Protein AF-A0AAD4QD16-F1 (afdb_monomer_lite)

Structure (mmCIF, N/CA/C/O backbone):
data_AF-A0AAD4QD16-F1
#
_entry.id   AF-A0AAD4QD16-F1
#
loop_
_atom_site.group_PDB
_atom_site.id
_atom_site.type_symbol
_atom_site.label_atom_id
_atom_site.label_alt_id
_atom_site.label_comp_id
_atom_site.label_asym_id
_atom_site.label_entity_id
_atom_site.label_seq_id
_atom_site.pdbx_PDB_ins_code
_atom_site.Cartn_x
_atom_site.Cartn_y
_atom_site.Cartn_z
_atom_site.occupancy
_atom_site.B_iso_or_equiv
_atom_site.auth_seq_id
_atom_site.auth_comp_id
_atom_site.auth_asym_id
_atom_site.auth_atom_id
_atom_site.pdbx_PDB_model_num
ATOM 1 N N . MET A 1 1 ? 8.466 4.364 -9.896 1.00 66.62 1 MET A N 1
ATOM 2 C CA . MET A 1 1 ? 7.015 4.097 -9.810 1.00 66.62 1 MET A CA 1
ATOM 3 C C . MET A 1 1 ? 6.644 4.079 -8.340 1.00 66.62 1 MET A C 1
ATOM 5 O O . MET A 1 1 ? 7.465 3.639 -7.544 1.00 66.62 1 MET A O 1
ATOM 9 N N . VAL A 1 2 ? 5.487 4.618 -7.976 1.00 68.12 2 VAL A N 1
ATOM 10 C CA . VAL A 1 2 ? 5.005 4.655 -6.592 1.00 68.12 2 VAL A CA 1
ATOM 11 C C . VAL A 1 2 ? 3.515 4.335 -6.619 1.00 68.12 2 VAL A C 1
ATOM 13 O O . VAL A 1 2 ? 2.810 4.888 -7.462 1.00 68.12 2 VAL A O 1
ATOM 16 N N . SER A 1 3 ? 3.057 3.429 -5.760 1.00 71.62 3 SER A N 1
ATOM 17 C CA . SER A 1 3 ? 1.626 3.187 -5.558 1.00 71.62 3 SER A CA 1
ATOM 18 C C . SER A 1 3 ? 1.177 4.051 -4.395 1.00 71.62 3 SER A C 1
ATOM 20 O O . SER A 1 3 ? 1.816 4.030 -3.343 1.00 71.62 3 SER A O 1
ATOM 22 N N . ASP A 1 4 ? 0.116 4.830 -4.578 1.00 78.06 4 ASP A N 1
ATOM 23 C CA . ASP A 1 4 ? -0.457 5.605 -3.481 1.00 78.06 4 ASP A CA 1
ATOM 24 C C . ASP A 1 4 ? -1.610 4.824 -2.848 1.00 78.06 4 ASP A C 1
ATOM 26 O O . ASP A 1 4 ? -2.524 4.380 -3.543 1.00 78.06 4 ASP A O 1
ATOM 30 N N . PHE A 1 5 ? -1.564 4.651 -1.528 1.00 83.94 5 PHE A N 1
ATOM 31 C CA . PHE A 1 5 ? -2.625 3.995 -0.767 1.00 83.94 5 PHE A CA 1
ATOM 32 C C . PHE A 1 5 ? -3.453 5.073 -0.087 1.00 83.94 5 PHE A C 1
ATOM 34 O O . PHE A 1 5 ? -3.049 5.640 0.928 1.00 83.94 5 PHE A O 1
ATOM 41 N N . LEU A 1 6 ? -4.601 5.381 -0.683 1.00 82.94 6 LEU A N 1
ATOM 42 C CA . LEU A 1 6 ? -5.454 6.485 -0.268 1.00 82.94 6 LEU A CA 1
ATOM 43 C C . LEU A 1 6 ? -6.694 5.966 0.452 1.00 82.94 6 LEU A C 1
ATOM 45 O O . LEU A 1 6 ? -7.393 5.080 -0.034 1.00 82.94 6 LEU A O 1
ATOM 49 N N . THR A 1 7 ? -7.010 6.575 1.587 1.00 81.44 7 THR A N 1
ATOM 50 C CA . THR A 1 7 ? -8.280 6.384 2.288 1.00 81.44 7 THR A CA 1
ATOM 51 C C . THR A 1 7 ? -8.987 7.726 2.414 1.00 81.44 7 THR A C 1
ATOM 53 O O . THR A 1 7 ? -8.350 8.763 2.595 1.00 81.44 7 THR A O 1
ATOM 56 N N . SER A 1 8 ? -10.319 7.729 2.360 1.00 81.94 8 SER A N 1
ATOM 57 C CA . SER A 1 8 ? -11.102 8.964 2.499 1.00 81.94 8 SER A CA 1
ATOM 58 C C . SER A 1 8 ? -10.892 9.658 3.850 1.00 81.94 8 SER A C 1
ATOM 60 O O . SER A 1 8 ? -10.992 10.877 3.935 1.00 81.94 8 SER A O 1
ATOM 62 N N . LYS A 1 9 ? -10.596 8.884 4.902 1.00 83.81 9 LYS A N 1
ATOM 63 C CA . LYS A 1 9 ? -10.442 9.379 6.274 1.00 83.81 9 LYS A CA 1
ATOM 64 C C . LYS A 1 9 ? -9.020 9.836 6.601 1.00 83.81 9 LYS A C 1
ATOM 66 O O . LYS A 1 9 ? -8.868 10.850 7.272 1.00 83.81 9 LYS A O 1
ATOM 71 N N . TRP A 1 10 ? -7.999 9.090 6.183 1.00 83.56 10 TRP A N 1
ATOM 72 C CA . TRP A 1 10 ? -6.603 9.375 6.546 1.00 83.56 10 TRP A CA 1
ATOM 73 C C . TRP A 1 10 ? -5.809 10.039 5.420 1.00 83.56 10 TRP A C 1
ATOM 75 O O . TRP A 1 10 ? -4.670 10.441 5.628 1.00 83.56 10 TRP A O 1
ATOM 85 N N . GLY A 1 11 ? -6.389 10.165 4.224 1.00 85.88 11 GLY A N 1
ATOM 86 C CA . GLY A 1 11 ? -5.617 10.514 3.041 1.00 85.88 11 GLY A CA 1
ATOM 87 C C . GLY A 1 11 ? -4.608 9.405 2.767 1.00 85.88 11 GLY A C 1
ATOM 88 O O . GLY A 1 11 ? -4.993 8.245 2.617 1.00 85.88 11 GLY A O 1
ATOM 89 N N . HIS A 1 12 ? -3.326 9.753 2.721 1.00 84.44 12 HIS A N 1
ATOM 90 C CA . HIS A 1 12 ? -2.261 8.787 2.470 1.00 84.44 12 HIS A CA 1
ATOM 91 C C . HIS A 1 12 ? -2.095 7.849 3.664 1.00 84.44 12 HIS A C 1
ATOM 93 O O . HIS A 1 12 ? -2.010 8.288 4.811 1.00 84.44 12 HIS A O 1
ATOM 99 N N . LEU A 1 13 ? -2.002 6.553 3.387 1.00 83.56 13 LEU A N 1
ATOM 100 C CA . LEU A 1 13 ? -1.781 5.548 4.410 1.00 83.56 13 LEU A CA 1
ATOM 101 C C . LEU A 1 13 ? -0.315 5.582 4.870 1.00 83.56 13 LEU A C 1
ATOM 103 O O . LEU A 1 13 ? 0.583 5.048 4.216 1.00 83.56 13 LEU A O 1
ATOM 107 N N . ARG A 1 14 ? -0.089 6.249 6.001 1.00 83.56 14 ARG A N 1
ATOM 108 C CA . ARG A 1 14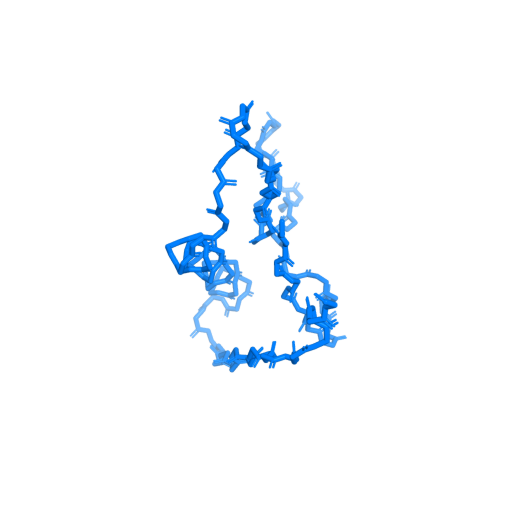 ? 1.200 6.372 6.687 1.00 83.56 14 ARG A CA 1
ATOM 109 C C . ARG A 1 14 ? 1.012 6.152 8.178 1.00 83.56 14 ARG A C 1
ATOM 111 O O . ARG A 1 14 ? -0.034 6.516 8.713 1.00 83.56 14 ARG A O 1
ATOM 118 N N . ASP A 1 15 ? 2.005 5.583 8.834 1.00 76.31 15 ASP A N 1
ATOM 119 C CA . ASP A 1 15 ? 2.057 5.557 10.285 1.00 76.31 15 ASP A CA 1
ATOM 120 C C . ASP A 1 15 ? 2.567 6.917 10.761 1.00 76.31 15 ASP A C 1
ATOM 122 O O . ASP A 1 15 ? 3.684 7.322 10.433 1.00 76.31 15 ASP A O 1
ATOM 126 N N . ASP A 1 16 ? 1.707 7.671 11.440 1.00 68.69 16 ASP A N 1
ATOM 127 C CA . ASP A 1 16 ? 2.128 8.927 12.051 1.00 68.69 16 ASP A CA 1
ATOM 128 C C . ASP A 1 16 ? 2.790 8.527 13.375 1.00 68.69 16 ASP A C 1
ATOM 130 O O . ASP A 1 16 ? 2.196 7.718 14.090 1.00 68.69 16 ASP A O 1
ATOM 134 N N . PRO A 1 17 ? 3.997 9.019 13.706 1.00 59.81 17 PRO A N 1
ATOM 135 C CA . PRO A 1 17 ? 4.600 8.708 14.993 1.00 59.81 17 PRO A CA 1
ATOM 136 C C . PRO A 1 17 ? 3.617 9.120 16.089 1.00 59.81 17 PRO A C 1
ATOM 138 O O . PRO A 1 17 ? 3.152 10.263 16.100 1.00 59.81 17 PRO A O 1
ATOM 141 N N . ASP A 1 18 ? 3.262 8.181 16.970 1.00 52.50 18 ASP A N 1
ATOM 142 C CA . ASP A 1 18 ? 2.482 8.496 18.164 1.00 52.50 18 ASP A CA 1
ATOM 143 C C . ASP A 1 18 ? 3.179 9.653 18.908 1.00 52.50 18 ASP A C 1
ATOM 145 O O . ASP A 1 18 ? 4.408 9.734 18.919 1.00 52.50 18 ASP A O 1
ATOM 149 N N . ASP A 1 19 ? 2.425 10.508 19.607 1.00 49.47 19 ASP A N 1
ATOM 150 C CA . ASP A 1 19 ? 2.945 11.567 20.507 1.00 49.47 19 ASP A CA 1
ATOM 151 C C . ASP A 1 19 ? 3.896 11.035 21.616 1.00 49.47 19 ASP A C 1
ATOM 153 O O . ASP A 1 19 ? 4.428 11.800 22.415 1.00 49.47 19 ASP A O 1
ATOM 157 N N . ASN A 1 20 ? 4.121 9.716 21.670 1.00 48.47 20 ASN A N 1
ATOM 158 C CA . ASN A 1 20 ? 5.104 9.024 22.505 1.00 48.47 20 ASN A CA 1
ATOM 159 C C . ASN A 1 20 ? 6.383 8.636 21.739 1.00 48.47 20 ASN A C 1
ATOM 161 O O . ASN A 1 20 ? 7.115 7.755 22.192 1.00 48.47 20 ASN A O 1
ATOM 165 N N . GLY A 1 21 ? 6.612 9.229 20.564 1.00 48.41 21 GLY A N 1
ATOM 166 C CA . GLY A 1 21 ? 7.718 8.919 19.669 1.00 48.41 21 GLY A CA 1
ATOM 167 C C . GLY A 1 21 ? 9.039 8.854 20.421 1.00 48.41 21 GLY A C 1
ATOM 168 O O . GLY A 1 21 ? 9.517 9.847 20.960 1.00 48.41 21 GLY A O 1
ATOM 169 N N . LEU A 1 22 ? 9.638 7.665 20.446 1.00 46.19 22 LEU A N 1
ATOM 170 C CA . LEU A 1 22 ? 11.062 7.550 20.702 1.00 46.19 22 LEU A CA 1
ATOM 171 C C . LEU A 1 22 ? 11.750 8.372 19.610 1.00 46.19 22 LEU A C 1
ATOM 173 O O . LEU A 1 22 ? 11.667 8.028 18.429 1.00 46.19 22 LEU A O 1
ATOM 177 N N . ASP A 1 23 ? 12.352 9.489 20.015 1.00 42.62 23 ASP A N 1
ATOM 178 C CA . ASP A 1 23 ? 13.061 10.434 19.157 1.00 42.62 23 ASP A CA 1
ATOM 179 C C . ASP A 1 23 ? 13.975 9.686 18.167 1.00 42.62 23 ASP A C 1
ATOM 181 O O . ASP A 1 23 ? 15.073 9.250 18.518 1.00 42.62 23 ASP A O 1
ATOM 185 N N . GLY A 1 24 ? 13.522 9.506 16.920 1.00 48.88 24 GLY A N 1
ATOM 186 C CA . GLY A 1 24 ? 14.325 8.889 15.859 1.00 48.88 24 GLY A CA 1
ATOM 187 C C . GLY A 1 24 ? 13.632 7.873 14.949 1.00 48.88 24 GLY A C 1
ATOM 188 O O . GLY A 1 24 ? 14.190 7.578 13.888 1.00 48.88 24 GLY A O 1
ATOM 189 N N . GLU A 1 25 ? 12.444 7.357 15.280 1.00 51.25 25 GLU A N 1
ATOM 190 C CA . GLU A 1 25 ? 11.733 6.456 14.360 1.00 51.25 25 GLU A CA 1
ATOM 191 C C . GLU A 1 25 ? 11.061 7.241 13.225 1.00 51.25 25 GLU A C 1
ATOM 193 O O . GLU A 1 25 ? 10.223 8.119 13.433 1.00 51.25 25 GLU A O 1
ATOM 198 N N . LYS A 1 26 ? 11.481 6.960 11.984 1.00 53.81 26 LYS A N 1
ATOM 199 C CA . LYS A 1 26 ? 10.874 7.568 10.797 1.00 53.81 26 LYS A CA 1
ATOM 200 C C . LYS A 1 26 ? 9.430 7.070 10.650 1.00 53.81 26 LYS A C 1
ATOM 202 O O . LYS A 1 26 ? 9.219 5.869 10.806 1.00 53.81 26 LYS A O 1
ATOM 207 N N . PRO A 1 27 ? 8.483 7.941 10.250 1.00 59.44 27 PRO A N 1
ATOM 208 C CA . PRO A 1 27 ? 7.130 7.529 9.886 1.00 59.44 27 PRO A CA 1
ATOM 209 C C . PRO A 1 27 ? 7.190 6.364 8.891 1.00 59.44 27 PRO A C 1
ATOM 211 O O . PRO A 1 27 ? 7.875 6.470 7.867 1.00 59.44 27 PRO A O 1
ATOM 214 N N . GLN A 1 28 ? 6.515 5.251 9.182 1.00 67.25 28 GLN A N 1
ATOM 215 C CA . GLN A 1 28 ? 6.394 4.166 8.211 1.00 67.25 28 GLN A CA 1
ATOM 216 C C . GLN A 1 28 ? 5.429 4.611 7.110 1.00 67.25 28 GLN A C 1
ATOM 218 O O . GLN A 1 28 ? 4.244 4.823 7.350 1.00 67.25 28 GLN A O 1
ATOM 223 N N . GLU A 1 29 ? 5.926 4.766 5.885 1.00 72.69 29 GLU A N 1
ATOM 224 C CA . GLU A 1 29 ? 5.092 5.030 4.712 1.00 72.69 29 GLU A CA 1
ATOM 225 C C . GLU A 1 29 ? 5.034 3.788 3.819 1.00 72.69 29 GLU A C 1
ATOM 227 O O . GLU A 1 29 ? 6.062 3.184 3.519 1.00 72.69 29 GLU A O 1
ATOM 232 N N . ALA A 1 30 ? 3.840 3.439 3.324 1.00 71.38 30 ALA A N 1
ATOM 233 C CA . ALA A 1 30 ? 3.664 2.344 2.360 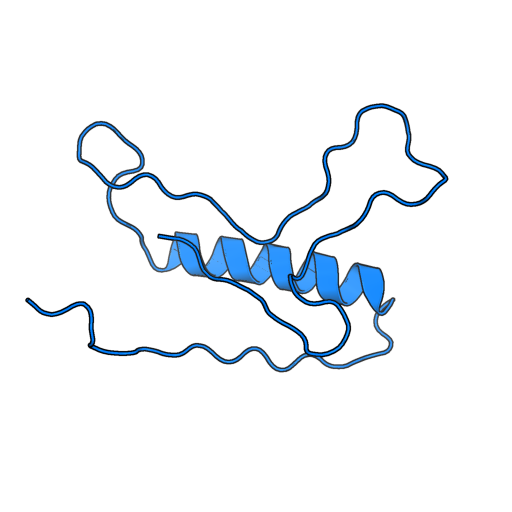1.00 71.38 30 ALA A CA 1
ATOM 234 C C . ALA A 1 30 ? 4.285 2.644 0.978 1.00 71.38 30 ALA A C 1
ATOM 236 O O . ALA A 1 30 ? 4.435 1.758 0.134 1.00 71.38 30 ALA A O 1
ATOM 237 N N . ARG A 1 31 ? 4.641 3.909 0.720 1.00 72.81 31 ARG A N 1
ATOM 238 C CA . ARG A 1 31 ? 5.213 4.351 -0.551 1.00 72.81 31 ARG A CA 1
ATOM 239 C C . ARG A 1 31 ? 6.693 4.013 -0.633 1.00 72.81 31 ARG A C 1
ATOM 241 O O . ARG A 1 31 ? 7.530 4.639 0.009 1.00 72.81 31 ARG A O 1
ATOM 248 N N . ILE A 1 32 ? 7.024 3.090 -1.529 1.00 72.31 32 ILE A N 1
ATOM 249 C CA . ILE A 1 32 ? 8.411 2.819 -1.907 1.00 72.31 32 ILE A CA 1
ATOM 250 C C . ILE A 1 32 ? 8.746 3.652 -3.147 1.00 72.31 32 ILE A C 1
ATOM 252 O O . ILE A 1 32 ? 8.174 3.471 -4.226 1.00 72.31 32 ILE A O 1
ATOM 256 N N . PHE A 1 33 ? 9.693 4.579 -3.000 1.00 73.00 33 PHE A N 1
ATOM 257 C CA . PHE A 1 33 ? 10.185 5.390 -4.110 1.00 73.00 33 PHE A CA 1
ATOM 258 C C . PHE A 1 33 ? 11.126 4.575 -4.993 1.00 73.00 33 PHE A C 1
ATOM 260 O O . PHE A 1 33 ? 12.323 4.502 -4.739 1.00 73.00 33 PHE A O 1
ATOM 267 N N . PHE A 1 34 ? 10.585 4.004 -6.067 1.00 73.69 34 PHE A N 1
ATOM 268 C CA . PHE A 1 34 ? 11.385 3.285 -7.051 1.00 73.69 34 PHE A CA 1
ATOM 269 C C . PHE A 1 34 ? 11.964 4.225 -8.118 1.00 73.69 34 PHE A C 1
ATOM 271 O O . PHE A 1 34 ? 11.205 4.840 -8.888 1.00 73.69 34 PHE A O 1
ATOM 278 N N . LYS A 1 35 ? 13.295 4.300 -8.217 1.00 77.94 35 LYS A N 1
ATOM 279 C CA . LYS A 1 35 ? 14.018 5.072 -9.233 1.00 77.94 35 LYS A CA 1
ATOM 280 C C . LYS A 1 35 ? 14.398 4.165 -10.405 1.00 77.94 35 LYS A C 1
ATOM 282 O O . LYS A 1 35 ? 15.421 3.495 -10.384 1.00 77.94 35 LYS A O 1
ATOM 287 N N . ALA A 1 36 ? 13.606 4.200 -11.475 1.00 73.25 36 ALA A N 1
ATOM 288 C CA . ALA A 1 36 ? 13.854 3.373 -12.658 1.00 73.25 36 ALA A CA 1
ATOM 289 C C . ALA A 1 36 ? 15.139 3.763 -13.417 1.00 73.25 36 ALA A C 1
ATOM 291 O O . ALA A 1 36 ? 15.445 4.955 -13.553 1.00 73.25 36 ALA A O 1
ATOM 292 N N . GLY A 1 37 ? 15.850 2.760 -13.948 1.00 73.81 37 GLY A N 1
ATOM 293 C CA . GLY A 1 37 ? 17.000 2.917 -14.848 1.00 73.81 37 GLY A CA 1
ATOM 294 C C . GLY A 1 37 ? 18.089 1.854 -14.655 1.00 73.81 37 GLY A C 1
ATOM 295 O O . GLY A 1 37 ? 18.245 1.317 -13.563 1.00 73.81 37 GLY A O 1
ATOM 296 N N . LEU A 1 38 ? 18.878 1.592 -15.708 1.00 60.41 38 LEU A N 1
ATOM 297 C CA . LEU A 1 38 ? 19.939 0.565 -15.732 1.00 60.41 38 LEU A CA 1
ATOM 298 C C . LEU A 1 38 ? 21.020 0.772 -14.646 1.00 60.41 38 LEU A C 1
ATOM 300 O O . LEU A 1 38 ? 21.597 -0.194 -14.171 1.00 60.41 38 LEU A O 1
ATOM 304 N N . ASN A 1 39 ? 21.237 2.023 -14.219 1.00 74.38 39 ASN A N 1
ATOM 305 C CA . ASN A 1 39 ? 22.163 2.400 -13.138 1.00 74.38 39 ASN A CA 1
ATOM 306 C C . ASN A 1 39 ? 21.430 2.881 -11.870 1.00 74.38 39 ASN A C 1
ATOM 308 O O . ASN A 1 39 ? 21.936 3.733 -11.139 1.00 74.38 39 ASN A O 1
ATOM 312 N N . ARG A 1 40 ? 20.187 2.440 -11.670 1.00 80.06 40 ARG A N 1
ATOM 313 C CA . ARG A 1 40 ? 19.360 2.784 -10.508 1.00 80.06 40 ARG A CA 1
ATOM 314 C C . ARG A 1 40 ? 18.737 1.506 -9.940 1.00 80.06 40 ARG A C 1
ATOM 316 O O . ARG A 1 40 ? 19.440 0.512 -9.821 1.00 80.06 40 ARG A O 1
ATOM 323 N N . ASP A 1 41 ? 17.441 1.500 -9.645 1.00 76.94 41 ASP A N 1
ATOM 324 C CA . ASP A 1 41 ? 16.764 0.369 -8.998 1.00 76.94 41 ASP A CA 1
ATOM 325 C C . ASP A 1 41 ? 16.283 -0.694 -10.011 1.00 76.94 41 ASP A C 1
ATOM 327 O O . ASP A 1 41 ? 15.550 -1.615 -9.663 1.00 76.94 41 ASP A O 1
ATOM 331 N N . GLY A 1 42 ? 16.677 -0.577 -11.286 1.00 81.81 42 GLY A N 1
ATOM 332 C CA . GLY A 1 42 ? 16.266 -1.482 -12.360 1.00 81.81 42 GLY A CA 1
ATOM 333 C C . GLY A 1 42 ? 14.887 -1.145 -12.936 1.00 81.81 42 GLY A C 1
ATOM 334 O O . GLY A 1 42 ? 14.562 0.030 -13.153 1.00 81.81 42 GLY A O 1
ATOM 335 N N . TYR A 1 43 ? 14.078 -2.177 -13.195 1.00 77.00 43 TYR A N 1
ATOM 336 C CA . TYR A 1 43 ? 12.675 -2.063 -13.615 1.00 77.00 43 TYR A CA 1
ATOM 337 C C . TYR A 1 43 ? 11.736 -2.397 -12.460 1.00 77.00 43 TYR A C 1
ATOM 339 O O . TYR A 1 43 ? 12.029 -3.286 -11.666 1.00 77.00 43 TYR A O 1
ATOM 347 N N . PHE A 1 44 ? 10.607 -1.693 -12.384 1.00 77.88 44 PHE A N 1
ATOM 348 C CA . PHE A 1 44 ? 9.600 -1.960 -11.364 1.00 77.88 44 PHE A CA 1
ATOM 349 C C . PHE A 1 44 ? 8.962 -3.324 -11.637 1.00 77.88 44 PHE A C 1
ATOM 351 O O . PHE 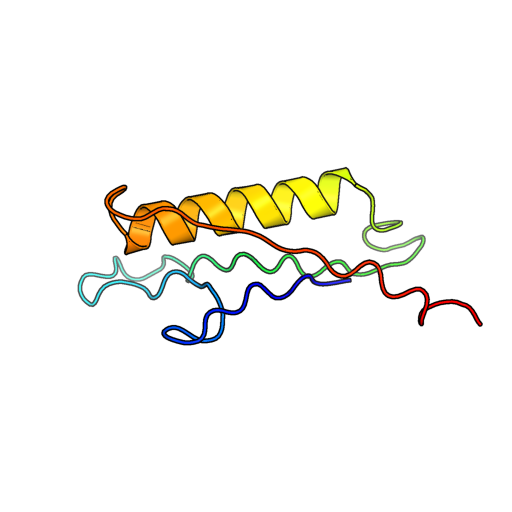A 1 44 ? 8.397 -3.528 -12.714 1.00 77.88 44 PHE A O 1
ATOM 358 N N . SER A 1 45 ? 9.080 -4.248 -10.689 1.00 83.00 45 SER A N 1
ATOM 359 C CA . SER A 1 45 ? 8.556 -5.608 -10.800 1.00 83.00 45 SER A CA 1
ATOM 360 C C . SER A 1 45 ? 7.310 -5.811 -9.937 1.00 83.00 45 SER A C 1
ATOM 362 O O . SER A 1 45 ? 6.954 -4.976 -9.100 1.00 83.00 45 SER A O 1
ATOM 364 N N . ALA A 1 46 ? 6.658 -6.962 -10.115 1.00 86.12 46 ALA A N 1
ATOM 365 C CA . ALA A 1 46 ? 5.573 -7.394 -9.238 1.00 86.12 46 ALA A CA 1
ATOM 366 C C . ALA A 1 46 ? 6.023 -7.494 -7.768 1.00 86.12 46 ALA A C 1
ATOM 368 O O . ALA A 1 46 ? 5.253 -7.150 -6.878 1.00 86.12 46 ALA A O 1
ATOM 369 N N . ASP A 1 47 ? 7.279 -7.865 -7.504 1.00 87.88 47 ASP A N 1
ATOM 370 C CA . ASP A 1 47 ? 7.811 -7.938 -6.137 1.00 87.88 47 ASP A CA 1
ATOM 371 C C . ASP A 1 47 ? 7.848 -6.561 -5.469 1.00 87.88 47 ASP A C 1
ATOM 373 O O . ASP A 1 47 ? 7.560 -6.436 -4.281 1.00 87.88 47 ASP A O 1
ATOM 377 N N . ASN A 1 48 ? 8.151 -5.503 -6.231 1.00 84.25 48 ASN A N 1
ATOM 378 C CA . ASN A 1 48 ? 8.106 -4.142 -5.699 1.00 84.25 48 ASN A CA 1
ATOM 379 C C . ASN A 1 48 ? 6.680 -3.721 -5.332 1.00 84.25 48 ASN A C 1
ATOM 381 O O . ASN A 1 48 ? 6.499 -3.000 -4.353 1.00 84.25 48 ASN A O 1
ATOM 385 N N . LEU A 1 49 ? 5.677 -4.162 -6.097 1.00 86.00 49 LEU A N 1
ATOM 386 C CA . LEU A 1 49 ? 4.273 -3.933 -5.762 1.00 86.00 49 LEU A CA 1
ATOM 387 C C . LEU A 1 49 ? 3.891 -4.687 -4.485 1.00 86.00 49 LEU A C 1
ATOM 389 O O . LEU A 1 49 ? 3.338 -4.075 -3.578 1.00 86.00 49 LEU A O 1
ATOM 393 N N . LEU A 1 50 ? 4.228 -5.976 -4.385 1.00 89.50 50 LEU A N 1
ATOM 394 C CA . LEU A 1 50 ? 3.927 -6.790 -3.202 1.00 89.50 50 LEU A CA 1
ATOM 395 C C . LEU A 1 50 ? 4.526 -6.184 -1.927 1.00 89.50 50 LEU A C 1
ATOM 397 O O . LEU A 1 50 ? 3.810 -6.009 -0.949 1.00 89.50 50 LEU A O 1
ATOM 401 N N . GLN A 1 51 ? 5.785 -5.738 -1.971 1.00 87.38 51 GLN A N 1
ATOM 402 C CA . GLN A 1 51 ? 6.423 -5.069 -0.829 1.00 87.38 51 GLN A CA 1
ATOM 403 C C . GLN A 1 51 ? 5.691 -3.790 -0.393 1.00 87.38 51 GLN A C 1
ATOM 405 O O . GLN A 1 51 ? 5.582 -3.514 0.801 1.00 87.38 51 GLN A O 1
ATOM 410 N N . GLN A 1 52 ? 5.178 -3.003 -1.345 1.00 87.12 52 GLN A N 1
ATOM 411 C CA . GLN A 1 52 ? 4.376 -1.816 -1.027 1.00 87.12 52 GLN A CA 1
ATOM 412 C C . GLN A 1 52 ? 3.044 -2.195 -0.367 1.00 87.12 52 GLN A C 1
ATOM 414 O O . GLN A 1 52 ? 2.612 -1.531 0.575 1.00 87.12 52 GLN A O 1
ATOM 419 N N . VAL A 1 53 ? 2.408 -3.273 -0.835 1.00 89.81 53 VAL A N 1
ATOM 420 C CA . VAL A 1 53 ? 1.148 -3.779 -0.275 1.00 89.81 53 VAL A CA 1
ATOM 421 C C . VAL A 1 53 ? 1.344 -4.330 1.134 1.00 89.81 53 VAL A C 1
ATOM 423 O O . VAL A 1 53 ? 0.552 -4.001 2.013 1.00 89.81 53 VAL A O 1
ATOM 426 N N . ASP A 1 54 ? 2.413 -5.083 1.387 1.00 90.69 54 ASP A N 1
ATOM 427 C CA . ASP A 1 54 ? 2.727 -5.594 2.726 1.00 90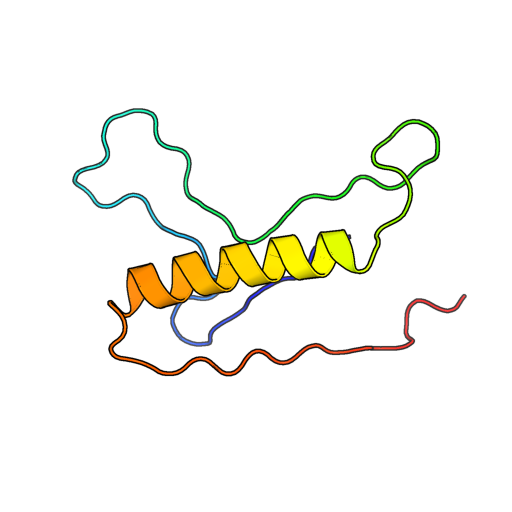.69 54 ASP A CA 1
ATOM 428 C C . ASP A 1 54 ? 2.917 -4.446 3.731 1.00 90.69 54 ASP A C 1
ATOM 430 O O . ASP A 1 54 ? 2.372 -4.472 4.836 1.00 90.69 54 ASP A O 1
ATOM 434 N N . GLY A 1 55 ? 3.624 -3.383 3.327 1.00 87.94 55 GLY A N 1
ATOM 435 C CA . GLY A 1 55 ? 3.757 -2.165 4.130 1.00 87.94 55 GLY A CA 1
ATOM 436 C C . GLY A 1 55 ? 2.412 -1.480 4.395 1.00 87.94 55 GLY A C 1
ATOM 437 O O . GLY A 1 55 ? 2.126 -1.088 5.526 1.00 87.94 55 GLY A O 1
ATOM 438 N N . ALA A 1 56 ? 1.557 -1.378 3.375 1.00 88.69 56 ALA A N 1
ATOM 439 C CA . ALA A 1 56 ? 0.217 -0.812 3.512 1.00 88.69 56 ALA A CA 1
ATOM 440 C C . ALA A 1 56 ? -0.661 -1.616 4.485 1.00 88.69 56 ALA A C 1
ATOM 442 O O . ALA A 1 56 ? -1.346 -1.022 5.318 1.00 88.69 56 ALA A O 1
ATOM 443 N N . ILE A 1 57 ? -0.614 -2.950 4.419 1.00 90.31 57 ILE A N 1
ATOM 444 C CA . ILE A 1 57 ? -1.340 -3.836 5.337 1.00 90.31 57 ILE A CA 1
ATOM 445 C C . ILE A 1 57 ? -0.859 -3.615 6.771 1.00 90.31 57 ILE A C 1
ATOM 447 O O . ILE A 1 57 ? -1.686 -3.383 7.647 1.00 90.31 57 ILE A O 1
ATOM 451 N N . ASN A 1 58 ? 0.455 -3.594 7.012 1.00 89.38 58 ASN A N 1
ATOM 452 C CA . ASN A 1 58 ? 0.999 -3.378 8.356 1.00 89.38 58 ASN A CA 1
ATOM 453 C C . ASN A 1 58 ? 0.528 -2.050 8.970 1.00 89.38 58 ASN A C 1
ATOM 455 O O . ASN A 1 58 ? 0.098 -2.023 10.124 1.00 89.38 58 ASN A O 1
ATOM 459 N N . ILE A 1 59 ? 0.534 -0.962 8.192 1.00 87.62 59 ILE A N 1
ATOM 460 C CA . ILE A 1 59 ? 0.045 0.348 8.651 1.00 87.62 59 ILE A CA 1
ATOM 461 C C . ILE A 1 59 ? -1.467 0.303 8.916 1.00 87.62 59 ILE A C 1
ATOM 463 O O . ILE A 1 59 ? -1.941 0.836 9.922 1.00 87.62 59 ILE A O 1
ATOM 467 N N . PHE A 1 60 ? -2.244 -0.333 8.034 1.00 89.44 60 PHE A N 1
ATOM 468 C CA . PHE A 1 60 ? -3.692 -0.468 8.204 1.00 89.44 60 PHE A CA 1
ATOM 469 C C . PHE A 1 60 ? -4.048 -1.255 9.473 1.00 89.44 60 PHE A C 1
ATOM 471 O O . PHE A 1 60 ? -4.840 -0.783 10.291 1.00 89.44 60 PHE A O 1
ATOM 478 N N . GLU A 1 61 ? -3.439 -2.422 9.669 1.00 90.69 61 GLU A N 1
ATOM 479 C CA . GLU A 1 61 ? -3.625 -3.259 10.857 1.00 90.69 61 GLU A CA 1
ATOM 480 C C . GLU A 1 61 ? -3.169 -2.523 12.126 1.00 90.69 61 GLU A C 1
ATOM 482 O O . GLU A 1 61 ? -3.866 -2.531 13.142 1.00 90.69 61 GLU A O 1
ATOM 487 N N . GLY A 1 62 ? -2.054 -1.788 12.052 1.00 88.00 62 GLY A N 1
ATOM 488 C CA . GLY A 1 62 ? -1.544 -0.951 13.137 1.00 88.00 62 GLY A CA 1
ATOM 489 C C . GLY A 1 62 ? -2.507 0.163 13.559 1.00 88.00 62 GLY A C 1
ATOM 490 O O . GLY A 1 62 ? -2.730 0.355 14.759 1.00 88.00 62 GLY A O 1
ATOM 491 N N . LYS A 1 63 ? -3.129 0.866 12.603 1.00 86.69 63 LYS A N 1
ATOM 492 C CA . LYS A 1 63 ? -4.110 1.934 12.881 1.00 86.69 63 LYS A CA 1
ATOM 493 C C . LYS A 1 63 ? -5.465 1.405 13.339 1.00 86.69 63 LYS A C 1
ATOM 495 O O . LYS A 1 63 ? -6.146 2.056 14.128 1.00 86.69 63 LYS A O 1
ATOM 500 N N . THR A 1 64 ? -5.880 0.251 12.831 1.00 90.31 64 THR A N 1
ATOM 501 C CA . THR A 1 64 ? -7.197 -0.333 13.132 1.00 90.31 64 THR A CA 1
ATOM 502 C C . THR A 1 64 ? -7.163 -1.290 14.316 1.00 90.31 64 THR A C 1
ATOM 504 O O . THR A 1 64 ? -8.221 -1.669 14.816 1.00 90.31 64 THR A O 1
ATOM 507 N N . LYS A 1 65 ? -5.962 -1.668 14.775 1.00 89.25 65 LYS A N 1
ATOM 508 C CA . LYS A 1 65 ? -5.726 -2.680 15.813 1.00 89.25 65 LYS A CA 1
ATOM 509 C C . LYS A 1 65 ? -6.452 -3.997 15.496 1.00 89.25 65 LYS A C 1
ATOM 511 O O . LYS A 1 65 ? -6.997 -4.632 16.394 1.00 89.25 65 LYS A O 1
ATOM 516 N N . GLY A 1 66 ? -6.514 -4.363 14.211 1.00 89.81 66 GLY A N 1
ATOM 517 C CA . GLY A 1 66 ? -7.206 -5.560 13.718 1.00 89.81 66 GLY A CA 1
ATOM 518 C C . GLY A 1 66 ? -8.734 -5.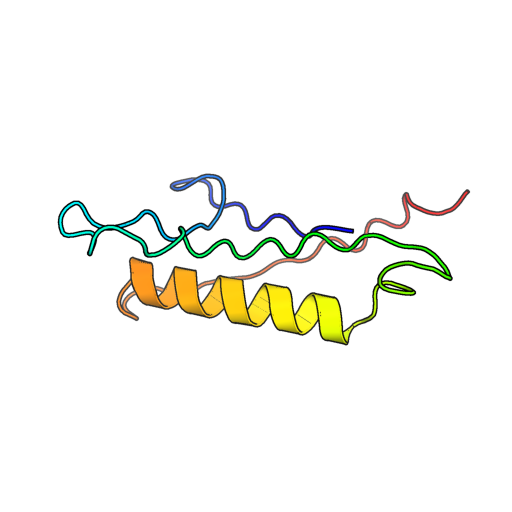525 13.823 1.00 89.81 66 GLY A C 1
ATOM 519 O O . GLY A 1 66 ? -9.387 -6.555 13.672 1.00 89.81 66 GLY A O 1
ATOM 520 N N . MET A 1 67 ? -9.334 -4.363 14.102 1.00 93.31 67 MET A N 1
ATOM 521 C CA . MET A 1 67 ? -10.785 -4.225 14.292 1.00 93.31 67 MET A CA 1
ATOM 522 C C . MET A 1 67 ? -11.535 -3.772 13.033 1.00 93.31 67 MET A C 1
ATOM 524 O O . MET A 1 67 ? -12.732 -3.490 13.095 1.00 93.31 67 MET A O 1
ATOM 528 N N . ALA A 1 68 ? -10.855 -3.668 11.893 1.00 92.56 68 ALA A N 1
ATOM 529 C CA . ALA A 1 68 ? -11.465 -3.283 10.627 1.00 92.56 68 ALA A CA 1
ATOM 530 C C . ALA A 1 68 ? -10.964 -4.171 9.488 1.00 92.56 68 ALA A C 1
ATOM 532 O O . ALA A 1 68 ? -9.896 -4.764 9.573 1.00 92.56 68 ALA A O 1
ATOM 533 N N . GLN A 1 69 ? -11.733 -4.229 8.402 1.00 92.81 69 GLN A N 1
ATOM 534 C CA . GLN A 1 69 ? -11.358 -4.951 7.192 1.00 92.81 69 GLN A CA 1
ATOM 535 C C . GLN A 1 69 ? -11.022 -3.963 6.075 1.00 92.81 69 GLN A C 1
ATOM 537 O O . GLN A 1 69 ? -11.796 -3.044 5.798 1.00 92.81 69 GLN A O 1
ATOM 542 N N . GLY A 1 70 ? -9.855 -4.140 5.457 1.00 88.44 70 GLY A N 1
ATOM 543 C CA . GLY A 1 70 ? -9.389 -3.328 4.335 1.00 88.44 70 GLY A CA 1
ATOM 544 C C . GLY A 1 70 ? -9.706 -3.981 2.990 1.00 88.44 70 GLY A C 1
ATOM 545 O O . GLY A 1 70 ? -9.527 -5.185 2.825 1.00 88.44 70 GLY A O 1
ATOM 546 N N . LEU A 1 71 ? -10.147 -3.181 2.016 1.00 89.56 71 LEU A N 1
ATOM 547 C CA . LEU A 1 71 ? -10.234 -3.571 0.608 1.00 89.56 71 LEU A CA 1
ATOM 548 C C . LEU A 1 71 ? -9.221 -2.742 -0.186 1.00 89.56 71 LEU A C 1
ATOM 550 O O . LEU A 1 71 ? -9.360 -1.523 -0.283 1.00 89.56 71 LEU A O 1
ATOM 554 N N . PHE A 1 72 ? -8.220 -3.405 -0.760 1.00 87.50 72 PHE A N 1
ATOM 555 C CA . PHE A 1 72 ? -7.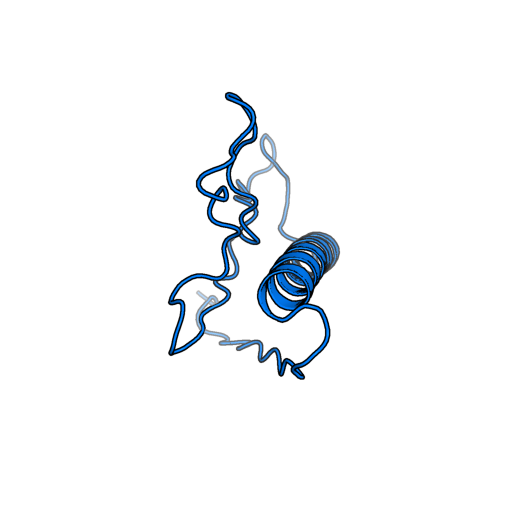192 -2.773 -1.584 1.00 87.50 72 PHE A CA 1
ATOM 556 C C . PHE A 1 72 ? -7.535 -2.963 -3.064 1.00 87.50 72 PHE A C 1
ATOM 558 O O . PHE A 1 72 ? -7.691 -4.090 -3.532 1.00 87.50 72 PHE A O 1
ATOM 565 N N . LEU A 1 73 ? -7.681 -1.856 -3.792 1.00 86.00 73 LEU A N 1
ATOM 566 C CA . LEU A 1 73 ? -8.046 -1.827 -5.208 1.00 86.00 73 LEU A CA 1
ATOM 567 C C . LEU A 1 73 ? -6.878 -1.245 -6.001 1.00 86.00 73 LEU A C 1
ATOM 569 O O . LEU A 1 73 ? -6.360 -0.187 -5.648 1.00 86.00 73 LEU A O 1
ATOM 573 N N . PHE A 1 74 ? -6.487 -1.920 -7.078 1.00 83.56 74 PHE A N 1
ATOM 574 C CA . PHE A 1 74 ? -5.398 -1.487 -7.948 1.00 83.56 74 PHE A CA 1
ATOM 575 C C . PHE A 1 74 ? -5.960 -1.174 -9.329 1.00 83.56 74 PHE A C 1
ATOM 577 O O . PHE A 1 74 ? -6.615 -2.020 -9.940 1.00 83.56 74 PHE A O 1
ATOM 584 N N . ASP A 1 75 ? -5.707 0.039 -9.811 1.00 80.94 75 ASP A N 1
ATOM 585 C CA . ASP A 1 75 ? -6.047 0.431 -11.174 1.00 80.94 75 ASP A CA 1
ATOM 586 C C . ASP A 1 75 ? -4.891 0.064 -12.111 1.00 80.94 75 ASP A C 1
ATOM 588 O O . ASP A 1 75 ? -3.780 0.580 -11.984 1.00 80.94 75 ASP A O 1
ATOM 592 N N . ASN A 1 76 ? -5.156 -0.834 -13.058 1.00 73.12 76 ASN A N 1
ATOM 593 C CA . ASN A 1 76 ? -4.231 -1.153 -14.140 1.00 73.12 76 ASN A CA 1
ATOM 594 C C . ASN A 1 76 ? -4.533 -0.264 -15.353 1.00 73.12 76 ASN A C 1
ATOM 596 O O . ASN A 1 76 ? -4.840 -0.763 -16.440 1.00 73.12 76 ASN A O 1
ATOM 600 N N . ALA A 1 77 ? -4.513 1.055 -15.160 1.00 68.31 77 ALA A N 1
ATOM 601 C CA . ALA A 1 77 ? -4.751 1.989 -16.245 1.00 68.31 77 ALA A CA 1
ATOM 602 C C . ALA A 1 77 ? -3.682 1.774 -17.339 1.00 68.31 77 ALA A C 1
ATOM 604 O O . ALA A 1 77 ? -2.490 1.963 -17.084 1.00 68.31 77 ALA A O 1
ATOM 605 N N . PRO A 1 78 ? -4.065 1.444 -18.588 1.00 60.81 78 PRO A N 1
ATOM 606 C CA . PRO A 1 78 ? -3.119 1.235 -19.687 1.00 60.81 78 PRO A CA 1
ATOM 607 C C . PRO A 1 78 ? -2.483 2.545 -20.195 1.00 60.81 78 PRO A C 1
ATOM 609 O O . PRO A 1 78 ? -1.804 2.555 -21.220 1.00 60.81 78 PRO A O 1
ATOM 612 N N . SER A 1 79 ? -2.671 3.663 -19.483 1.00 56.84 79 SER A N 1
ATOM 613 C CA . SER A 1 79 ? -2.271 5.023 -19.871 1.00 56.84 79 SER A CA 1
ATOM 614 C C . SER A 1 79 ? -0.755 5.243 -19.974 1.00 56.84 79 SER A C 1
ATOM 616 O O . SER A 1 79 ? -0.320 6.316 -20.388 1.00 56.84 79 SER A O 1
ATOM 618 N N . HIS A 1 80 ? 0.056 4.231 -19.654 1.00 51.38 80 HIS A N 1
ATOM 619 C CA . HIS A 1 80 ? 1.507 4.247 -19.838 1.00 51.38 80 HIS A CA 1
ATOM 620 C C . HIS A 1 80 ? 1.980 3.726 -21.206 1.00 51.38 80 HIS A C 1
ATOM 622 O O . HIS A 1 80 ? 3.187 3.677 -21.439 1.00 51.38 80 HIS A O 1
ATOM 628 N N . GLN A 1 81 ? 1.076 3.375 -22.128 1.00 43.56 81 GLN A N 1
ATOM 629 C CA . GLN A 1 81 ? 1.450 3.158 -23.527 1.00 43.56 81 GLN A CA 1
ATOM 630 C C . GLN A 1 81 ? 1.614 4.504 -24.250 1.00 43.56 81 GLN A C 1
ATOM 632 O O . GLN A 1 81 ? 0.640 5.178 -24.584 1.00 43.56 81 GLN A O 1
ATOM 637 N N . LYS A 1 82 ? 2.868 4.880 -24.505 1.00 43.06 82 LYS A N 1
ATOM 638 C CA . LYS A 1 82 ? 3.238 5.587 -25.734 1.00 43.06 82 LYS A CA 1
ATOM 639 C C . LYS A 1 82 ? 4.055 4.647 -26.599 1.00 43.06 82 LYS A C 1
ATOM 641 O O . LYS A 1 82 ? 4.889 3.923 -26.012 1.00 43.06 82 LYS A O 1
#

Foldseek 3Di:
DWDFDQDPPPGGQWADQDPVDPPPDDIQHLTDDADDDPPGNHDDDPVNVVSSVVSSVVSVCVVCVVVDDDDDDDDPPPVPDD

Sequence (82 aa):
MVSDFLTSKWGHLRDDPDDNGLDGEKPQEARIFFKAGLNRDGYFSADNLLQQVDGAINIFEGKTKGMAQGLFLFDNAPSHQK

Organism: NCBI:txid416441

pLDDT: mean 75.78, std 14.27, range [42.62, 93.31]

Radius of gyration: 14.92 Å; chains: 1; bounding box: 34×20×48 Å

Secondary structure (DSSP, 8-state):
-----EETTTEE-B-PPPTT--TTPPP-BS------BTTTTBS--HHHHHHHHHHHHHHHHHHHTT-S---------GGG--